Protein AF-A0A357V7Q1-F1 (afdb_monomer_lite)

pLDDT: mean 94.65, std 5.87, range [54.81, 98.12]

Secondary structure (DSSP, 8-state):
-HHHHHHHHHHHTGGGT--GGGSEEE--STTHHHHHHHHHHHHT--EEE--TTGGGHHHHHHHH------------------

Sequence (82 aa):
AVENMANAIKKISVQRGHDVTEYVLNGFGGAAGQHACLVADALGMNTVFLHPFAGVLSAYGMGLADVRAIREKAVEAPLAAG

Foldseek 3Di:
DLVVLLVVCCVPAVVVPHLCQPDEAEAAAPCRVVHVVSNCVSSNHDHYDYDPHRNCVVVVCVVPDDDDDDDDDDDDDPDDDD

Structure (mmCIF, N/CA/C/O backbone):
data_AF-A0A357V7Q1-F1
#
_entry.id   AF-A0A357V7Q1-F1
#
loop_
_atom_site.group_PDB
_atom_site.id
_atom_site.type_symbol
_atom_site.label_atom_id
_atom_site.label_alt_id
_atom_site.label_comp_id
_atom_site.label_asym_id
_atom_site.label_entity_id
_atom_site.label_seq_id
_atom_site.pdbx_PDB_ins_code
_atom_site.Cartn_x
_atom_site.Cartn_y
_atom_site.Cartn_z
_atom_site.occupancy
_atom_site.B_iso_or_equiv
_atom_site.auth_seq_id
_atom_site.auth_comp_id
_atom_site.auth_asym_id
_atom_site.auth_atom_id
_atom_site.pdbx_PDB_model_num
ATOM 1 N N . ALA A 1 1 ? 7.225 4.915 14.962 1.00 90.12 1 ALA A N 1
ATOM 2 C CA . ALA A 1 1 ? 6.997 4.081 13.760 1.00 90.12 1 ALA A CA 1
ATOM 3 C C . ALA A 1 1 ? 5.767 4.548 12.985 1.00 90.12 1 ALA A C 1
ATOM 5 O O . ALA A 1 1 ? 5.937 4.976 11.853 1.00 90.12 1 ALA A O 1
ATOM 6 N N . VAL A 1 2 ? 4.572 4.526 13.593 1.00 97.25 2 VAL A N 1
ATOM 7 C CA . VAL A 1 2 ? 3.301 4.960 12.970 1.00 97.25 2 VAL A CA 1
ATOM 8 C C . VAL A 1 2 ? 3.399 6.344 12.321 1.00 97.25 2 VAL A C 1
ATOM 10 O O . VAL A 1 2 ? 3.196 6.450 11.118 1.00 97.25 2 VAL A O 1
ATOM 13 N N . GLU A 1 3 ? 3.822 7.365 13.071 1.00 97.19 3 GLU A N 1
ATOM 14 C CA . GLU A 1 3 ? 4.015 8.732 12.552 1.00 97.19 3 GLU A CA 1
ATOM 15 C C . GLU A 1 3 ? 4.942 8.789 11.331 1.00 97.19 3 GLU A C 1
ATOM 17 O O . GLU A 1 3 ? 4.639 9.437 10.335 1.00 97.19 3 GLU A O 1
ATOM 22 N N . ASN A 1 4 ? 6.054 8.050 11.352 1.00 97.56 4 ASN A N 1
ATOM 23 C CA . ASN A 1 4 ? 6.984 8.017 10.221 1.00 97.56 4 ASN A CA 1
ATOM 24 C C . ASN A 1 4 ? 6.335 7.397 8.973 1.00 97.56 4 ASN A C 1
ATOM 26 O O . ASN A 1 4 ? 6.543 7.896 7.869 1.00 97.56 4 ASN A O 1
ATOM 30 N N . MET A 1 5 ? 5.533 6.339 9.140 1.00 97.50 5 MET A N 1
ATOM 31 C CA . MET A 1 5 ? 4.792 5.708 8.041 1.00 97.50 5 MET A CA 1
ATOM 32 C C . MET A 1 5 ? 3.700 6.635 7.494 1.00 97.50 5 MET A C 1
ATOM 34 O O . MET A 1 5 ? 3.617 6.829 6.282 1.00 97.50 5 MET A O 1
ATOM 38 N N . ALA A 1 6 ? 2.917 7.270 8.371 1.00 97.31 6 ALA A N 1
ATOM 39 C CA . ALA A 1 6 ? 1.890 8.231 7.973 1.00 97.31 6 ALA A CA 1
ATOM 40 C C . ALA A 1 6 ? 2.500 9.439 7.240 1.00 97.31 6 ALA A C 1
ATOM 42 O O . ALA A 1 6 ? 2.008 9.839 6.186 1.00 97.31 6 ALA A O 1
ATOM 43 N N . ASN A 1 7 ? 3.621 9.978 7.726 1.00 97.12 7 ASN A N 1
ATOM 44 C CA . ASN A 1 7 ? 4.323 11.083 7.071 1.00 97.12 7 ASN A CA 1
ATOM 45 C C . ASN A 1 7 ? 4.894 10.690 5.702 1.00 97.12 7 ASN A C 1
ATOM 47 O O . ASN A 1 7 ? 4.853 11.498 4.772 1.00 97.12 7 ASN A O 1
ATOM 51 N N . ALA A 1 8 ? 5.365 9.451 5.536 1.00 96.69 8 ALA A N 1
ATOM 52 C CA . ALA A 1 8 ? 5.783 8.947 4.229 1.00 96.69 8 ALA A CA 1
ATOM 53 C C . ALA A 1 8 ? 4.609 8.900 3.234 1.00 96.69 8 ALA A C 1
ATOM 55 O O . ALA A 1 8 ? 4.755 9.340 2.093 1.00 96.69 8 ALA A O 1
ATOM 56 N N . ILE A 1 9 ? 3.433 8.444 3.677 1.00 95.75 9 ILE A N 1
ATOM 57 C CA . ILE A 1 9 ? 2.219 8.410 2.847 1.00 95.75 9 ILE A CA 1
ATOM 58 C C . ILE A 1 9 ? 1.753 9.833 2.504 1.00 95.75 9 ILE A C 1
ATOM 60 O O . ILE A 1 9 ? 1.516 10.128 1.332 1.00 95.75 9 ILE A O 1
ATOM 64 N N . LYS A 1 10 ? 1.712 10.755 3.478 1.00 94.62 10 LYS A N 1
ATOM 65 C CA . LYS A 1 10 ? 1.386 12.177 3.243 1.00 94.62 10 LYS A CA 1
ATOM 66 C C . LYS A 1 10 ? 2.335 12.811 2.220 1.00 94.62 10 LYS A C 1
ATOM 68 O O . LYS A 1 10 ? 1.891 13.521 1.319 1.00 94.62 10 LYS A O 1
ATOM 73 N N . LYS A 1 11 ? 3.634 12.510 2.306 1.00 95.25 11 LYS A N 1
ATOM 74 C CA . LYS A 1 11 ? 4.643 13.018 1.367 1.00 95.25 11 LYS A CA 1
ATOM 75 C C . LYS A 1 11 ? 4.423 12.533 -0.068 1.00 95.25 11 LYS A C 1
ATOM 77 O O . LYS A 1 11 ? 4.645 13.290 -1.002 1.00 95.25 11 LYS A O 1
ATOM 82 N N . ILE A 1 12 ? 4.028 11.279 -0.265 1.00 93.69 12 ILE A N 1
ATOM 83 C CA . ILE A 1 12 ? 3.895 10.710 -1.614 1.00 93.69 12 ILE A CA 1
ATOM 84 C C . ILE A 1 12 ? 2.522 11.018 -2.215 1.00 93.69 12 ILE A C 1
ATOM 86 O O . ILE A 1 12 ? 2.449 11.368 -3.390 1.00 93.69 12 ILE A O 1
ATOM 90 N N . SER A 1 13 ? 1.454 10.899 -1.429 1.00 93.31 13 SER A N 1
ATOM 91 C CA . SER A 1 13 ? 0.079 10.998 -1.926 1.00 93.31 13 SER A CA 1
ATOM 92 C C . SER A 1 13 ? -0.503 12.400 -1.741 1.00 93.31 13 SER A C 1
ATOM 94 O O . SER A 1 13 ? -0.893 13.033 -2.719 1.00 93.31 13 SER A O 1
ATOM 96 N N . VAL A 1 14 ? -0.501 12.931 -0.513 1.00 88.94 14 VAL A N 1
ATOM 97 C CA . VAL A 1 14 ? -1.147 14.224 -0.211 1.00 88.94 14 VAL A CA 1
ATOM 98 C C . VAL A 1 14 ? -0.422 15.382 -0.896 1.00 88.94 14 VAL A C 1
ATOM 100 O O . VAL A 1 14 ? -1.065 16.235 -1.499 1.00 88.94 14 VAL A O 1
ATOM 103 N N . GLN A 1 15 ? 0.916 15.387 -0.911 1.00 90.31 15 GLN A N 1
ATOM 104 C CA . GLN A 1 15 ? 1.676 16.429 -1.626 1.00 90.31 15 GLN A CA 1
ATOM 105 C C . GLN A 1 15 ? 1.479 16.399 -3.150 1.00 90.31 15 GLN A C 1
ATOM 107 O O . GLN A 1 15 ? 1.746 17.396 -3.813 1.00 90.31 15 GLN A O 1
ATOM 112 N N . ARG A 1 16 ? 1.002 15.280 -3.711 1.00 91.62 16 ARG A N 1
ATOM 113 C CA . ARG A 1 16 ? 0.612 15.173 -5.126 1.00 91.62 16 ARG A CA 1
ATOM 114 C C . ARG A 1 16 ? -0.856 15.545 -5.372 1.00 91.62 16 ARG A C 1
ATOM 116 O O . ARG A 1 16 ? -1.324 15.416 -6.497 1.00 91.62 16 ARG A O 1
ATOM 123 N N . GLY A 1 17 ? -1.566 16.020 -4.346 1.00 93.19 17 GLY A N 1
ATOM 124 C CA . GLY A 1 17 ? -2.961 16.452 -4.429 1.00 93.19 17 GLY A CA 1
ATOM 125 C C . GLY A 1 17 ? -3.989 15.339 -4.225 1.00 93.19 17 GLY A C 1
ATOM 126 O O . GLY A 1 17 ? -5.169 15.568 -4.472 1.00 93.19 17 GLY A O 1
ATOM 127 N N . HIS A 1 18 ? -3.580 14.145 -3.786 1.00 95.44 18 HIS A N 1
ATOM 128 C CA . HIS A 1 18 ? -4.528 13.077 -3.477 1.00 95.44 18 HIS A CA 1
ATOM 129 C C . HIS A 1 18 ? -5.118 13.266 -2.078 1.00 95.44 18 HIS A C 1
ATOM 131 O O . HIS A 1 18 ? -4.382 13.288 -1.089 1.00 95.44 18 HIS A O 1
ATOM 137 N N . ASP A 1 19 ? -6.445 13.330 -1.991 1.00 95.38 19 ASP A N 1
ATOM 138 C CA . ASP A 1 19 ? -7.154 13.183 -0.724 1.00 95.38 19 ASP A CA 1
ATOM 139 C C . ASP A 1 19 ? -7.166 11.708 -0.324 1.00 95.38 19 ASP A C 1
ATOM 141 O O . ASP A 1 19 ? -7.896 10.907 -0.897 1.00 95.38 19 ASP A O 1
ATOM 145 N N . VAL A 1 20 ? -6.314 11.334 0.628 1.00 96.00 20 VAL A N 1
ATOM 146 C CA . VAL A 1 20 ? -6.176 9.941 1.071 1.00 96.00 20 VAL A CA 1
ATOM 147 C C . VAL A 1 20 ? -7.335 9.471 1.949 1.00 96.00 20 VAL A C 1
ATOM 149 O O . VAL A 1 20 ? -7.480 8.264 2.116 1.00 96.00 20 VAL A O 1
ATOM 152 N N . THR A 1 21 ? -8.160 10.371 2.493 1.00 96.62 21 THR A N 1
ATOM 153 C CA . THR A 1 21 ? -9.261 9.998 3.404 1.00 96.62 21 THR A CA 1
ATOM 154 C C . THR A 1 21 ? -10.355 9.191 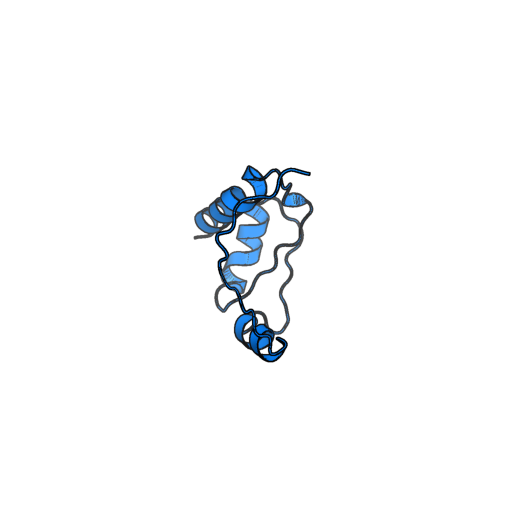2.696 1.00 96.62 21 THR A C 1
ATOM 156 O O . THR A 1 21 ? -10.965 8.308 3.298 1.00 96.62 21 THR A O 1
ATOM 159 N N . GLU A 1 22 ? -10.493 9.397 1.384 1.00 95.56 22 GLU A N 1
ATOM 160 C CA . GLU A 1 22 ? -11.409 8.687 0.482 1.00 95.56 22 GLU A CA 1
ATOM 161 C C . GLU A 1 22 ? -10.876 7.316 0.009 1.00 95.56 22 GLU A C 1
ATOM 163 O O . GLU A 1 22 ? -11.530 6.611 -0.761 1.00 95.56 22 GLU A O 1
ATOM 168 N N . TYR A 1 23 ? -9.669 6.920 0.431 1.00 96.38 23 TYR A N 1
ATOM 169 C CA . TYR A 1 23 ? -9.020 5.679 0.002 1.00 96.38 23 TYR A CA 1
ATOM 170 C C . TYR A 1 23 ? -9.059 4.603 1.089 1.00 96.38 23 TYR A C 1
ATOM 172 O O . TYR A 1 23 ? -9.300 4.844 2.271 1.00 96.38 23 TYR A O 1
ATOM 180 N N . VAL A 1 24 ? -8.742 3.378 0.673 1.00 97.38 24 VAL A N 1
ATOM 181 C CA . VAL A 1 24 ? -8.551 2.232 1.561 1.00 97.38 24 VAL A CA 1
ATOM 182 C C . VAL A 1 24 ? -7.062 2.024 1.818 1.00 97.38 24 VAL A C 1
ATOM 184 O O . VAL A 1 24 ? -6.271 1.913 0.877 1.00 97.38 24 VAL A O 1
ATOM 187 N N . LEU A 1 25 ? -6.667 1.915 3.088 1.00 97.56 25 LEU A N 1
ATOM 188 C CA . LEU A 1 25 ? -5.298 1.556 3.443 1.00 97.56 25 LEU A CA 1
ATOM 189 C C . LEU A 1 25 ? -5.106 0.044 3.282 1.00 97.56 25 LEU A C 1
ATOM 191 O O . LEU A 1 25 ? -5.593 -0.739 4.094 1.00 97.56 25 LEU A O 1
ATOM 195 N N . ASN A 1 26 ? -4.368 -0.378 2.256 1.00 96.44 26 ASN A N 1
ATOM 196 C CA . ASN A 1 26 ? -3.948 -1.773 2.118 1.00 96.44 26 ASN A CA 1
ATOM 197 C C . ASN A 1 26 ? -2.665 -2.036 2.925 1.00 96.44 26 ASN A C 1
ATOM 199 O O . ASN A 1 26 ? -1.595 -1.531 2.578 1.00 96.44 26 ASN A O 1
ATOM 203 N N . GLY A 1 27 ? -2.765 -2.844 3.980 1.00 96.12 27 GLY A N 1
ATOM 204 C CA . GLY A 1 27 ? -1.621 -3.269 4.789 1.00 96.12 27 GLY A CA 1
ATOM 205 C C . GLY A 1 27 ? -1.089 -4.638 4.353 1.00 96.12 27 GLY A C 1
ATOM 206 O O . GLY A 1 27 ? -1.838 -5.610 4.307 1.00 96.12 27 GLY A O 1
ATOM 207 N N . PHE A 1 28 ? 0.215 -4.750 4.082 1.00 96.62 28 PHE A N 1
ATOM 208 C CA . PHE A 1 28 ? 0.863 -6.032 3.775 1.00 96.62 28 PHE A CA 1
ATOM 209 C C . PHE A 1 28 ? 2.305 -6.106 4.300 1.00 96.62 28 PHE A C 1
ATOM 211 O O . PHE A 1 28 ? 2.904 -5.101 4.679 1.00 96.62 28 PHE A O 1
ATOM 218 N N . GLY A 1 29 ? 2.862 -7.315 4.334 1.00 95.81 29 GLY A N 1
ATOM 219 C CA . GLY A 1 29 ? 4.121 -7.635 5.001 1.00 95.81 29 GLY A CA 1
ATOM 220 C C . GLY A 1 29 ? 3.923 -8.030 6.467 1.00 95.81 29 GLY A C 1
ATOM 221 O O . GLY A 1 29 ? 2.882 -7.774 7.073 1.00 95.81 29 GLY A O 1
ATOM 222 N N . GLY A 1 30 ? 4.938 -8.670 7.056 1.00 93.31 30 GLY A N 1
ATOM 223 C CA . GLY A 1 30 ? 4.830 -9.286 8.387 1.00 93.31 30 GLY A CA 1
ATOM 224 C C . GLY A 1 30 ? 4.513 -8.318 9.537 1.00 93.31 30 GLY A C 1
ATOM 225 O O . GLY A 1 30 ? 3.913 -8.724 10.526 1.00 93.31 30 GLY A O 1
ATOM 226 N N . ALA A 1 31 ? 4.868 -7.036 9.408 1.00 93.81 31 ALA A N 1
ATOM 227 C CA . ALA A 1 31 ? 4.619 -6.021 10.436 1.00 93.81 31 ALA A CA 1
ATOM 228 C C 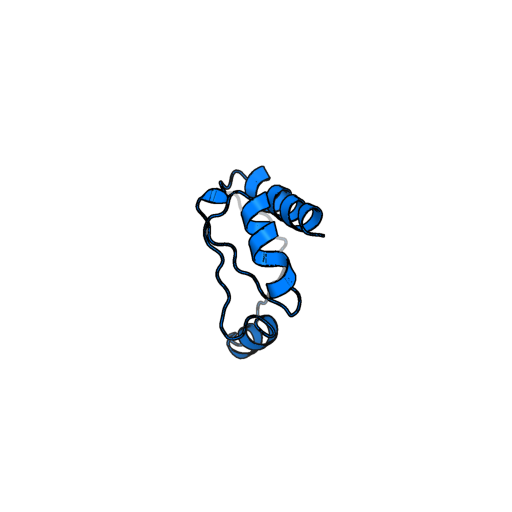. ALA A 1 31 ? 3.293 -5.258 10.254 1.00 93.81 31 ALA A C 1
ATOM 230 O O . ALA A 1 31 ? 2.910 -4.495 11.140 1.00 93.81 31 ALA A O 1
ATOM 231 N N . ALA A 1 32 ? 2.574 -5.442 9.138 1.00 94.06 32 ALA A N 1
ATOM 232 C CA . ALA A 1 32 ? 1.403 -4.621 8.818 1.00 94.06 32 ALA A CA 1
ATOM 233 C C . ALA A 1 32 ? 0.312 -4.696 9.893 1.00 94.06 32 ALA A C 1
ATOM 235 O O . ALA A 1 32 ? -0.196 -3.662 10.322 1.00 94.06 32 ALA A O 1
ATOM 236 N N . GLY A 1 33 ? 0.013 -5.900 10.390 1.00 92.19 33 GLY A N 1
ATOM 237 C CA . GLY A 1 33 ? -1.004 -6.103 11.427 1.00 92.19 33 GLY A CA 1
ATOM 238 C C . GLY A 1 33 ? -0.714 -5.368 12.742 1.00 92.19 33 GLY A C 1
ATOM 239 O O . GLY A 1 33 ? -1.640 -5.081 13.489 1.00 92.19 33 GLY A O 1
ATOM 240 N N . GLN A 1 34 ? 0.545 -5.007 13.010 1.00 95.19 34 GLN A N 1
ATOM 241 C CA . GLN A 1 34 ? 0.929 -4.283 14.227 1.00 95.19 34 GLN A CA 1
ATOM 242 C C . GLN A 1 34 ? 0.649 -2.777 14.133 1.00 95.19 34 GLN A C 1
ATOM 244 O O . GLN A 1 34 ? 0.645 -2.084 15.151 1.00 95.19 34 GLN A O 1
ATOM 249 N N . HIS A 1 35 ? 0.485 -2.240 12.920 1.00 96.88 35 HIS A N 1
ATOM 250 C CA . HIS A 1 35 ? 0.522 -0.795 12.689 1.00 96.88 35 HIS A CA 1
ATOM 251 C C . HIS A 1 35 ? -0.623 -0.258 11.826 1.00 96.88 35 HIS A C 1
ATOM 253 O O . HIS A 1 35 ? -0.873 0.942 11.874 1.00 96.88 35 HIS A O 1
ATOM 259 N N . ALA A 1 36 ? -1.316 -1.103 11.056 1.00 97.06 36 ALA A N 1
ATOM 260 C CA . ALA A 1 36 ? -2.255 -0.662 10.024 1.00 97.06 36 ALA A CA 1
ATOM 261 C C . ALA A 1 36 ? -3.360 0.272 10.546 1.00 97.06 36 ALA A C 1
ATOM 263 O O . ALA A 1 36 ? -3.546 1.339 9.972 1.00 97.06 36 ALA A O 1
ATOM 264 N N . CYS A 1 37 ? -4.038 -0.071 11.649 1.00 97.12 37 CYS A N 1
ATOM 265 C CA . CYS A 1 37 ? -5.112 0.773 12.190 1.00 97.12 37 CYS A CA 1
ATOM 266 C C . CYS A 1 37 ? -4.592 2.142 12.643 1.00 97.12 37 CYS A C 1
ATOM 268 O O . CYS A 1 37 ? -5.105 3.163 12.213 1.00 97.12 37 CYS A O 1
ATOM 270 N N . LEU A 1 38 ? -3.500 2.174 13.414 1.00 98.12 38 LEU A N 1
ATOM 271 C CA . LEU A 1 38 ? -2.923 3.432 13.901 1.00 98.12 38 LEU A CA 1
ATOM 272 C C . LEU A 1 38 ? -2.402 4.317 12.757 1.00 98.12 38 LEU A C 1
ATOM 274 O O . LEU A 1 38 ? -2.431 5.542 12.852 1.00 98.12 38 LEU A O 1
ATOM 278 N N . VAL A 1 39 ? -1.905 3.710 11.674 1.00 98.00 39 VAL A N 1
ATOM 279 C CA . VAL A 1 39 ? -1.510 4.448 10.467 1.00 98.00 39 VAL A CA 1
ATOM 280 C C . VAL A 1 39 ? -2.737 5.007 9.747 1.00 98.00 39 VAL A C 1
ATOM 282 O O . VAL A 1 39 ? -2.690 6.159 9.323 1.00 98.00 39 VAL A O 1
ATOM 285 N N . ALA A 1 40 ? -3.821 4.234 9.631 1.00 98.00 40 ALA A N 1
ATOM 286 C CA . ALA A 1 40 ? -5.078 4.701 9.047 1.00 98.00 40 ALA A CA 1
ATOM 287 C C . ALA A 1 40 ? -5.660 5.881 9.839 1.00 98.00 40 ALA A C 1
ATOM 289 O O . ALA A 1 40 ? -5.963 6.913 9.242 1.00 98.00 40 ALA A O 1
ATOM 290 N N . ASP A 1 41 ? -5.687 5.783 11.171 1.00 97.75 41 ASP A N 1
ATOM 291 C CA . ASP A 1 41 ? -6.146 6.855 12.061 1.00 97.75 41 ASP A CA 1
ATOM 292 C C . ASP A 1 41 ? -5.334 8.145 11.850 1.00 97.75 41 ASP A C 1
ATOM 294 O O . ASP A 1 41 ? -5.894 9.223 11.651 1.00 97.75 41 ASP A O 1
ATOM 298 N N . ALA A 1 42 ? -3.998 8.045 11.803 1.00 97.56 42 ALA A N 1
ATOM 299 C CA . ALA A 1 42 ? -3.101 9.190 11.588 1.00 97.56 42 ALA A CA 1
ATOM 300 C C . ALA A 1 42 ? -3.230 9.842 10.192 1.00 97.56 42 ALA A C 1
ATOM 302 O O . ALA A 1 42 ? -2.733 10.958 9.961 1.00 97.56 42 ALA A O 1
ATOM 303 N N . LEU A 1 43 ? -3.857 9.134 9.249 1.00 96.81 43 LEU A N 1
ATOM 304 C CA . LEU A 1 43 ? -4.148 9.583 7.889 1.00 96.81 43 LEU A CA 1
ATOM 305 C C . LEU A 1 43 ? -5.607 10.018 7.700 1.00 96.81 43 LEU A C 1
ATOM 307 O O . LEU A 1 43 ? -5.920 10.544 6.636 1.00 96.81 43 LEU A O 1
ATOM 311 N N . GLY A 1 44 ? -6.474 9.824 8.698 1.00 96.94 44 GLY A N 1
ATOM 312 C CA . GLY A 1 44 ? -7.912 10.072 8.573 1.00 96.94 44 GLY A CA 1
ATOM 313 C C . GLY A 1 44 ? -8.620 9.093 7.630 1.00 96.94 44 GLY A C 1
ATOM 314 O O . GLY A 1 44 ? -9.607 9.460 7.004 1.00 96.94 44 GLY A O 1
ATOM 315 N N . MET A 1 45 ? -8.093 7.875 7.476 1.00 97.94 45 MET A N 1
ATOM 316 C CA . MET A 1 45 ? -8.668 6.839 6.615 1.00 97.94 45 MET A CA 1
ATOM 317 C C . MET A 1 45 ? -9.591 5.932 7.427 1.00 97.94 45 MET A C 1
ATOM 319 O O . MET A 1 45 ? -9.195 5.408 8.465 1.00 97.94 45 MET A O 1
ATOM 323 N N . ASN A 1 46 ? -10.792 5.669 6.913 1.00 97.50 46 ASN A N 1
ATOM 324 C CA . ASN A 1 46 ? -11.809 4.906 7.651 1.00 97.50 46 ASN A CA 1
ATOM 325 C C . ASN A 1 46 ? -11.820 3.406 7.333 1.00 97.50 46 ASN A C 1
ATOM 327 O O . ASN A 1 46 ? -12.546 2.646 7.971 1.00 97.50 46 ASN A O 1
ATOM 331 N N . THR A 1 47 ? -11.055 2.967 6.331 1.00 97.81 47 THR A N 1
ATOM 332 C CA . THR A 1 47 ? -11.055 1.568 5.891 1.00 97.81 47 THR A CA 1
ATOM 333 C C . THR A 1 47 ? -9.635 1.039 5.766 1.00 97.81 47 THR A C 1
ATOM 335 O O . THR A 1 47 ? -8.810 1.588 5.034 1.00 97.81 47 THR A O 1
ATOM 338 N N . VAL A 1 48 ? -9.378 -0.082 6.440 1.00 97.62 48 VAL A N 1
ATOM 33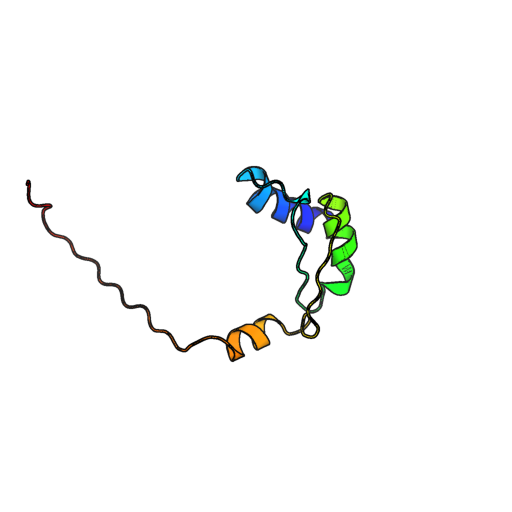9 C CA . VAL A 1 48 ? -8.167 -0.885 6.273 1.00 97.62 48 VAL A CA 1
ATOM 340 C C . VAL A 1 48 ? -8.540 -2.174 5.557 1.00 97.62 48 VAL A C 1
ATOM 342 O O . VAL A 1 48 ? -9.446 -2.890 5.979 1.00 97.62 48 VAL A O 1
ATOM 345 N N . PHE A 1 49 ? -7.810 -2.491 4.494 1.00 97.00 49 PHE A N 1
ATOM 346 C CA . PHE A 1 49 ? -7.899 -3.777 3.821 1.00 97.00 49 PHE A CA 1
ATOM 347 C C . PHE A 1 49 ? -6.667 -4.619 4.148 1.00 97.00 49 PHE A C 1
ATOM 349 O O . PHE A 1 49 ? -5.528 -4.178 3.987 1.00 97.00 49 PHE A O 1
ATOM 356 N N . LEU A 1 50 ? -6.910 -5.847 4.605 1.00 95.25 50 LEU A N 1
ATOM 357 C CA . LEU A 1 50 ? -5.884 -6.854 4.843 1.00 95.25 50 LEU A CA 1
ATOM 358 C C . LEU A 1 50 ? -6.219 -8.083 4.005 1.00 95.25 50 LEU A C 1
ATOM 360 O O . LEU A 1 50 ? -7.192 -8.789 4.265 1.00 95.25 50 LEU A O 1
ATOM 364 N N . HIS A 1 51 ? -5.398 -8.344 2.994 1.00 95.56 51 HIS A N 1
ATOM 365 C CA . HIS A 1 51 ? -5.527 -9.551 2.187 1.00 95.56 51 HIS A CA 1
ATOM 366 C C . HIS A 1 51 ? -5.294 -10.813 3.051 1.00 95.56 51 HIS A C 1
ATOM 368 O O . HIS A 1 51 ? -4.407 -10.786 3.908 1.00 95.56 51 HIS A O 1
ATOM 374 N N . PRO A 1 52 ? -5.969 -11.956 2.803 1.00 95.00 52 PRO A N 1
ATOM 375 C CA . PRO A 1 52 ? -5.719 -13.205 3.542 1.00 95.00 52 PRO A CA 1
ATOM 376 C C . PRO A 1 52 ? -4.248 -13.654 3.539 1.00 95.00 52 PRO A C 1
ATOM 378 O O . PRO A 1 52 ? -3.767 -14.268 4.485 1.00 95.00 52 PRO A O 1
ATOM 381 N N . PHE A 1 53 ? -3.512 -13.295 2.484 1.00 96.25 53 PHE A N 1
ATOM 382 C CA . PHE A 1 53 ? -2.073 -13.547 2.335 1.00 96.25 53 PHE A CA 1
ATOM 383 C C . PHE A 1 53 ? -1.200 -12.309 2.598 1.00 96.25 53 PHE A C 1
ATOM 385 O O . PHE A 1 53 ? -0.089 -12.232 2.078 1.00 96.25 53 PHE A O 1
ATOM 392 N N . ALA A 1 54 ? -1.672 -11.327 3.376 1.00 96.31 54 ALA A N 1
ATOM 393 C CA . ALA A 1 54 ? -0.971 -10.060 3.617 1.00 96.31 54 ALA A CA 1
ATOM 394 C C . ALA A 1 54 ? 0.494 -10.252 4.048 1.00 96.31 54 ALA A C 1
ATOM 396 O O . ALA A 1 54 ? 1.368 -9.542 3.557 1.00 96.31 54 ALA A O 1
ATOM 397 N N . GLY A 1 55 ? 0.794 -11.250 4.888 1.00 96.12 55 GLY A N 1
ATOM 398 C CA . GLY A 1 55 ? 2.164 -11.536 5.334 1.00 96.12 55 GLY A CA 1
ATOM 399 C C . GLY A 1 55 ? 3.138 -11.935 4.215 1.00 96.12 55 GLY A C 1
ATOM 400 O O . GLY A 1 55 ? 4.337 -11.708 4.351 1.00 96.12 55 GLY A O 1
ATOM 401 N N . VAL A 1 56 ? 2.635 -12.471 3.098 1.00 96.56 56 VAL A N 1
ATOM 402 C CA . VAL A 1 56 ? 3.428 -12.967 1.956 1.00 96.56 56 VAL A CA 1
ATOM 403 C C . VAL A 1 56 ? 3.003 -12.341 0.623 1.00 96.56 56 VAL A C 1
ATOM 405 O O . VAL A 1 56 ? 3.305 -12.876 -0.444 1.00 96.56 56 VAL A O 1
ATOM 408 N N . LEU A 1 57 ? 2.311 -11.197 0.660 1.00 96.69 57 LEU A N 1
ATOM 409 C CA . LEU A 1 57 ? 1.649 -10.630 -0.518 1.00 96.69 57 LEU A CA 1
ATOM 410 C C . LEU A 1 57 ? 2.623 -10.330 -1.671 1.00 96.69 57 LEU A C 1
ATOM 412 O O . LEU A 1 57 ? 2.254 -10.503 -2.827 1.00 96.69 57 LEU A O 1
ATOM 416 N N . SER A 1 58 ? 3.878 -9.971 -1.374 1.00 96.50 58 SER A N 1
ATOM 417 C CA . SER A 1 58 ? 4.919 -9.784 -2.397 1.00 96.50 58 SER A CA 1
ATOM 418 C C . SER A 1 58 ? 5.223 -11.070 -3.166 1.00 96.50 58 SER A C 1
ATOM 420 O O . SER A 1 58 ? 5.298 -11.053 -4.391 1.00 96.50 58 SER A O 1
ATOM 422 N N . ALA A 1 59 ? 5.377 -12.196 -2.461 1.00 97.44 59 ALA A N 1
ATOM 423 C CA . ALA A 1 59 ? 5.633 -13.493 -3.085 1.00 97.44 59 ALA A CA 1
ATOM 424 C C . ALA A 1 59 ? 4.417 -13.969 -3.885 1.00 97.44 59 ALA A C 1
ATOM 426 O O . ALA A 1 59 ? 4.567 -14.452 -5.005 1.00 97.44 59 ALA A O 1
ATOM 427 N N . TYR A 1 60 ? 3.217 -13.760 -3.340 1.00 97.19 60 TYR A N 1
ATOM 428 C CA . TYR A 1 60 ? 1.968 -14.055 -4.034 1.00 97.19 60 TYR A CA 1
ATOM 429 C C . TYR A 1 60 ? 1.833 -13.255 -5.339 1.00 97.19 60 TYR A C 1
ATOM 431 O O . TYR A 1 60 ? 1.565 -13.835 -6.387 1.00 97.19 60 TYR A O 1
ATOM 439 N N . GLY A 1 61 ? 2.101 -11.946 -5.304 1.00 96.56 61 GLY A N 1
ATOM 440 C CA . GLY A 1 61 ? 2.071 -11.086 -6.488 1.00 96.56 61 GLY A CA 1
ATOM 441 C C . GLY A 1 61 ? 3.089 -11.497 -7.554 1.00 96.56 61 GLY A C 1
ATOM 442 O O . GLY A 1 61 ? 2.738 -11.552 -8.728 1.00 96.56 61 GLY A O 1
ATOM 443 N N . MET A 1 62 ? 4.317 -11.855 -7.158 1.00 97.19 62 MET A N 1
ATOM 444 C CA . MET A 1 62 ? 5.314 -12.400 -8.091 1.00 97.19 62 MET A CA 1
ATOM 445 C C . MET A 1 62 ? 4.849 -13.711 -8.732 1.00 97.19 62 MET A C 1
ATOM 447 O O . MET A 1 62 ? 5.054 -13.903 -9.924 1.00 97.19 62 MET A O 1
ATOM 451 N N . GLY A 1 63 ? 4.210 -14.596 -7.961 1.00 97.00 63 GLY A N 1
ATOM 452 C CA . GLY A 1 63 ? 3.694 -15.869 -8.468 1.00 97.00 63 GLY A CA 1
ATOM 453 C C . GLY A 1 63 ? 2.536 -15.726 -9.461 1.00 97.00 63 GLY A C 1
ATOM 454 O O . GLY A 1 63 ? 2.356 -16.602 -10.302 1.00 97.00 63 GLY A O 1
ATOM 455 N N . LEU A 1 64 ? 1.769 -14.633 -9.384 1.00 97.44 64 LEU A N 1
ATOM 456 C CA . LEU A 1 64 ? 0.677 -14.321 -10.315 1.00 97.44 64 LEU A CA 1
ATOM 457 C C . LEU A 1 64 ? 1.113 -13.488 -11.527 1.00 97.44 64 LEU A C 1
ATOM 459 O O . LEU A 1 64 ? 0.322 -13.305 -12.450 1.00 97.44 64 LEU A O 1
ATOM 463 N N . ALA A 1 65 ? 2.317 -12.920 -11.506 1.00 97.50 65 ALA A N 1
ATOM 464 C CA . ALA A 1 65 ? 2.753 -11.994 -12.537 1.00 97.50 65 ALA A CA 1
ATOM 465 C C . ALA A 1 65 ? 3.019 -12.715 -13.866 1.00 97.50 65 ALA A C 1
ATOM 467 O O . ALA A 1 65 ? 3.700 -13.739 -13.917 1.00 97.50 65 ALA A O 1
ATOM 468 N N . ASP A 1 66 ? 2.541 -12.123 -14.961 1.00 97.50 66 ASP A N 1
ATOM 469 C CA . ASP A 1 66 ? 2.875 -12.589 -16.303 1.00 97.50 66 ASP A CA 1
ATOM 470 C C . ASP A 1 66 ? 4.379 -12.463 -16.566 1.00 97.50 66 ASP A C 1
ATOM 472 O O . ASP A 1 66 ? 5.005 -11.440 -16.263 1.00 97.50 66 ASP A O 1
ATOM 476 N N . VAL A 1 67 ? 4.948 -13.454 -17.252 1.00 96.44 67 VAL A N 1
ATOM 477 C CA . VAL A 1 67 ? 6.306 -13.339 -17.788 1.00 96.44 67 VAL A CA 1
ATOM 478 C C . VAL A 1 67 ? 6.293 -12.314 -18.919 1.00 96.44 67 VAL A C 1
ATOM 480 O O . VAL A 1 67 ? 5.732 -12.548 -19.989 1.00 96.44 67 VAL A O 1
ATOM 483 N N . ARG A 1 68 ? 6.922 -11.161 -18.691 1.00 96.31 68 ARG A N 1
ATOM 484 C CA . ARG A 1 68 ? 7.023 -10.076 -19.674 1.00 96.31 68 ARG A CA 1
ATOM 485 C C . ARG A 1 68 ? 8.470 -9.640 -19.845 1.00 96.31 68 ARG A C 1
ATOM 487 O O . ARG A 1 68 ? 9.258 -9.650 -18.903 1.00 96.31 68 ARG A O 1
ATOM 494 N N . ALA A 1 69 ? 8.811 -9.236 -21.063 1.00 96.88 69 ALA A N 1
ATOM 495 C CA . ALA A 1 69 ? 10.127 -8.725 -21.413 1.00 96.88 69 ALA A CA 1
ATOM 496 C C . ALA A 1 69 ? 9.970 -7.348 -22.064 1.00 96.88 69 ALA A C 1
ATOM 498 O O . ALA A 1 69 ? 9.372 -7.229 -23.128 1.00 96.88 69 ALA A O 1
ATOM 499 N N . ILE A 1 70 ? 10.531 -6.319 -21.431 1.00 96.75 70 ILE A N 1
ATOM 500 C CA . ILE A 1 70 ? 10.637 -4.978 -22.013 1.00 96.75 70 ILE A CA 1
ATOM 501 C C . ILE A 1 70 ? 11.985 -4.894 -22.743 1.00 96.75 70 ILE A C 1
ATOM 503 O O . ILE A 1 70 ? 12.995 -5.429 -22.270 1.00 96.75 70 ILE A O 1
ATOM 507 N N . ARG A 1 71 ? 11.993 -4.309 -23.943 1.00 96.62 71 ARG A N 1
ATOM 508 C CA . ARG A 1 71 ? 13.195 -4.072 -24.751 1.00 96.62 71 ARG A CA 1
ATOM 509 C C . ARG A 1 71 ? 13.165 -2.630 -25.214 1.00 96.62 71 ARG A C 1
ATOM 511 O O . ARG A 1 71 ? 12.202 -2.209 -25.843 1.00 96.62 71 ARG A O 1
ATOM 518 N N . GLU A 1 72 ? 14.226 -1.905 -24.916 1.00 96.44 72 GLU A N 1
ATOM 519 C CA . GLU A 1 72 ? 14.368 -0.502 -25.276 1.00 96.44 72 GLU A CA 1
ATOM 520 C C . GLU A 1 72 ? 15.678 -0.322 -26.037 1.00 96.44 72 GLU A C 1
ATOM 522 O O . GLU A 1 72 ? 16.688 -0.962 -25.732 1.00 96.44 72 GLU A O 1
ATOM 527 N N . LYS A 1 73 ? 15.650 0.536 -27.055 1.00 96.19 73 LYS A N 1
ATOM 528 C CA . LYS A 1 73 ? 16.835 0.9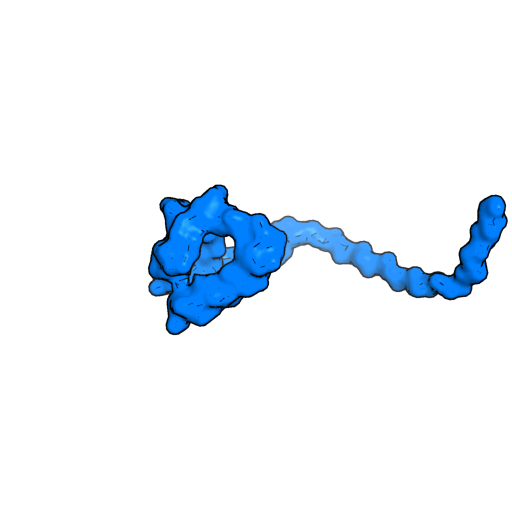62 -27.794 1.00 96.19 73 LYS A CA 1
ATOM 529 C C . LYS A 1 73 ? 16.746 2.467 -27.986 1.00 96.19 73 LYS A C 1
ATOM 531 O O . LYS A 1 73 ? 15.774 2.954 -28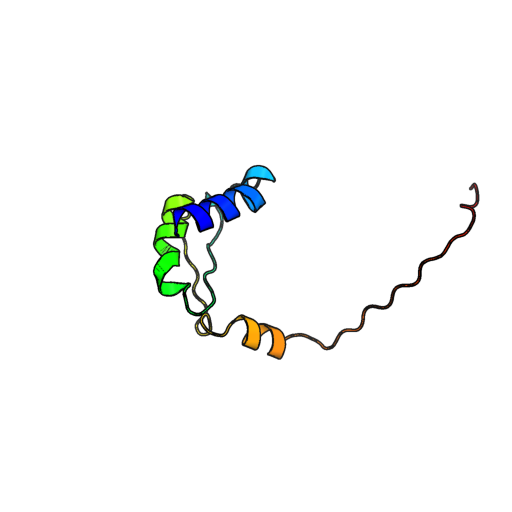.554 1.00 96.19 73 LYS A O 1
ATOM 536 N N . ALA A 1 74 ? 17.771 3.184 -27.538 1.00 94.19 74 ALA A N 1
ATOM 537 C CA . ALA A 1 74 ? 17.907 4.600 -27.839 1.00 94.19 74 ALA A CA 1
ATOM 538 C C . ALA A 1 74 ? 18.198 4.789 -29.335 1.00 94.19 74 ALA A C 1
ATOM 540 O O . ALA A 1 74 ? 19.009 4.061 -29.919 1.00 94.19 74 ALA A O 1
ATOM 541 N N . VAL A 1 75 ? 17.531 5.764 -29.947 1.00 92.81 75 VAL A N 1
ATOM 542 C CA . VAL A 1 75 ? 17.780 6.187 -31.326 1.00 92.81 75 VAL A CA 1
ATOM 543 C C . VAL A 1 75 ? 18.097 7.670 -31.300 1.00 92.81 75 VAL A C 1
ATOM 545 O O . VAL A 1 75 ? 17.347 8.455 -30.728 1.00 92.81 75 VAL A O 1
ATOM 548 N N . GLU A 1 76 ? 19.196 8.037 -31.942 1.00 91.62 76 GLU A N 1
ATOM 549 C CA . GLU A 1 76 ? 19.542 9.423 -32.208 1.00 91.62 76 GLU A CA 1
ATOM 550 C C . GLU A 1 76 ? 19.412 9.647 -33.714 1.00 91.62 76 GLU A C 1
ATOM 552 O O . GLU A 1 76 ? 20.146 9.064 -34.512 1.00 91.62 76 GLU A O 1
ATOM 557 N N . ALA A 1 77 ? 18.411 10.429 -34.106 1.00 90.06 77 ALA A N 1
ATOM 558 C CA . ALA A 1 77 ? 18.165 10.805 -35.488 1.00 90.06 77 ALA A CA 1
ATOM 559 C C . ALA A 1 77 ? 17.679 12.260 -35.526 1.00 90.06 77 ALA A C 1
ATOM 561 O O . ALA A 1 77 ? 16.927 12.662 -34.632 1.00 90.06 77 ALA A O 1
ATOM 562 N N . PRO A 1 78 ? 18.072 13.051 -36.541 1.00 87.94 78 PRO A N 1
ATOM 563 C CA . PRO A 1 78 ? 17.495 14.370 -36.751 1.00 87.94 78 PRO A CA 1
ATOM 564 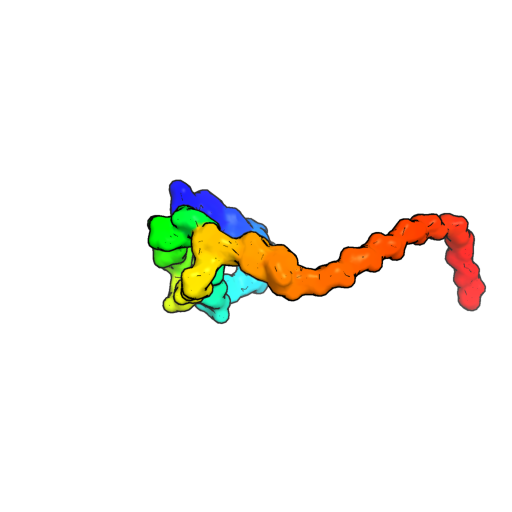C C . PRO A 1 78 ? 15.969 14.271 -36.840 1.00 87.94 78 PRO A C 1
ATOM 566 O O . PRO A 1 78 ? 15.440 13.446 -37.587 1.00 87.94 78 PRO A O 1
ATOM 569 N N . LEU A 1 79 ? 15.258 15.110 -36.084 1.00 86.44 79 LEU A N 1
ATOM 570 C CA . LEU A 1 79 ? 13.808 15.215 -36.199 1.00 86.44 79 LEU A CA 1
ATOM 571 C C . LEU A 1 79 ? 13.498 15.845 -37.562 1.00 86.44 79 LEU A C 1
ATOM 573 O O . LEU A 1 79 ? 13.812 17.014 -37.784 1.00 86.44 79 LEU A O 1
ATOM 577 N N . ALA A 1 80 ? 12.950 15.065 -38.496 1.00 79.25 80 ALA A N 1
ATOM 578 C CA . ALA A 1 80 ? 12.585 15.589 -39.806 1.00 79.25 80 ALA A CA 1
ATOM 579 C C . ALA A 1 80 ? 11.531 16.695 -39.636 1.00 79.25 80 ALA A C 1
ATOM 581 O O . ALA A 1 80 ? 10.518 16.488 -38.967 1.00 79.25 80 ALA A O 1
ATOM 582 N N . ALA A 1 81 ? 11.786 17.870 -40.217 1.00 73.38 81 ALA A N 1
ATOM 583 C CA . ALA A 1 81 ? 10.790 18.930 -40.303 1.00 73.38 81 ALA A CA 1
ATOM 584 C C . ALA A 1 81 ? 9.655 18.452 -41.221 1.00 73.38 81 ALA A C 1
ATOM 586 O O . ALA A 1 81 ? 9.921 18.025 -42.347 1.00 73.38 81 ALA A O 1
ATOM 587 N N . GLY A 1 82 ? 8.427 18.457 -40.698 1.00 54.81 82 GLY A N 1
ATOM 588 C CA . GLY A 1 82 ? 7.210 18.272 -41.492 1.00 54.81 82 GLY A CA 1
ATOM 589 C C . GLY A 1 82 ? 6.931 19.461 -42.398 1.00 54.81 82 GLY A C 1
ATOM 590 O O . GLY A 1 82 ? 7.412 20.572 -42.075 1.00 54.81 82 GLY A O 1
#

Radius of gyration: 19.43 Å; chains: 1; bounding box: 31×35×56 Å